Protein AF-A0A2V9MV20-F1 (afdb_monomer_lite)

Sequence (62 aa):
MGCGELLLDLRFRLREMRPGQTIKVTALDPGAPEDLPAWCRLTGHHLIWKLHPVYIIQRKEN

pLDDT: mean 89.83, std 9.56, range [51.09, 96.81]

Structure (mmCIF, N/CA/C/O backbone):
data_AF-A0A2V9MV20-F1
#
_entry.id   AF-A0A2V9MV20-F1
#
loop_
_atom_site.group_PDB
_atom_site.id
_atom_site.type_symbol
_atom_site.label_atom_id
_atom_site.label_alt_id
_atom_site.label_comp_id
_atom_site.label_asym_id
_atom_site.label_entity_id
_atom_site.label_seq_id
_atom_site.pdbx_PDB_ins_code
_atom_site.Cartn_x
_atom_site.Cartn_y
_atom_site.Cartn_z
_atom_site.occupancy
_atom_site.B_iso_or_equiv
_atom_site.auth_seq_id
_atom_site.auth_comp_id
_atom_site.auth_asym_id
_atom_site.auth_atom_id
_atom_site.pdbx_PDB_model_num
ATOM 1 N N . MET A 1 1 ? 10.025 6.328 -11.246 1.00 51.09 1 MET A N 1
ATOM 2 C CA . MET A 1 1 ? 9.211 6.350 -10.019 1.00 51.09 1 MET A CA 1
ATOM 3 C C . MET A 1 1 ? 9.699 5.203 -9.174 1.00 51.09 1 MET A C 1
ATOM 5 O O . MET A 1 1 ? 9.686 4.082 -9.656 1.00 51.09 1 MET A O 1
ATOM 9 N N . GLY A 1 2 ? 10.277 5.496 -8.015 1.00 55.72 2 GLY A N 1
ATOM 10 C CA . GLY A 1 2 ? 10.660 4.452 -7.069 1.00 55.72 2 GLY A CA 1
ATOM 11 C C . GLY A 1 2 ? 9.481 4.114 -6.162 1.00 55.72 2 GLY A C 1
ATOM 12 O O . GLY A 1 2 ? 8.655 4.981 -5.880 1.00 55.72 2 GLY A O 1
ATOM 13 N N . CYS A 1 3 ? 9.445 2.887 -5.640 1.00 60.06 3 CYS A N 1
ATOM 14 C CA . CYS A 1 3 ? 8.441 2.424 -4.672 1.00 60.06 3 CYS A CA 1
ATOM 15 C C . CYS A 1 3 ? 8.224 3.404 -3.489 1.00 60.06 3 CYS A C 1
ATOM 17 O O . CYS A 1 3 ? 7.113 3.545 -2.979 1.00 60.06 3 CYS A O 1
ATOM 19 N N . GLY A 1 4 ? 9.259 4.162 -3.096 1.00 68.94 4 GLY A N 1
ATOM 20 C CA . GLY A 1 4 ? 9.190 5.141 -2.005 1.00 68.94 4 GLY A CA 1
ATOM 21 C C . GLY A 1 4 ? 8.235 6.323 -2.230 1.00 68.94 4 GLY A C 1
ATOM 22 O O . GLY A 1 4 ? 7.577 6.742 -1.279 1.00 68.94 4 GLY A O 1
ATOM 23 N N . GLU A 1 5 ? 8.112 6.840 -3.457 1.00 77.81 5 GLU A N 1
ATOM 24 C CA . GLU A 1 5 ? 7.199 7.960 -3.755 1.00 77.81 5 GLU A CA 1
ATOM 25 C C . GLU A 1 5 ? 5.738 7.504 -3.651 1.00 77.81 5 GLU A C 1
ATOM 27 O O . GLU A 1 5 ? 4.936 8.127 -2.955 1.00 77.81 5 GLU A O 1
ATOM 32 N N . LEU A 1 6 ? 5.423 6.335 -4.222 1.00 82.19 6 LEU A N 1
ATOM 33 C CA . LEU A 1 6 ? 4.084 5.747 -4.170 1.00 82.19 6 LEU A CA 1
ATOM 34 C C . LEU A 1 6 ? 3.602 5.538 -2.727 1.00 82.19 6 LEU A C 1
ATOM 36 O O . LEU A 1 6 ? 2.458 5.858 -2.398 1.00 82.19 6 LEU A O 1
ATOM 40 N N . LEU A 1 7 ? 4.460 4.994 -1.860 1.00 84.25 7 LEU A N 1
ATOM 41 C CA . LEU A 1 7 ? 4.112 4.749 -0.459 1.00 84.25 7 LEU A CA 1
ATOM 42 C C . LEU A 1 7 ? 3.906 6.052 0.321 1.00 84.25 7 LEU A C 1
ATOM 44 O O . LEU A 1 7 ? 3.067 6.103 1.226 1.00 84.25 7 LEU A O 1
ATOM 48 N N . LEU A 1 8 ? 4.645 7.109 -0.023 1.00 86.19 8 LEU A N 1
ATOM 49 C CA . LEU A 1 8 ? 4.489 8.415 0.601 1.00 86.19 8 LEU A CA 1
ATOM 50 C C . LEU A 1 8 ? 3.145 9.051 0.218 1.00 86.19 8 LEU A C 1
ATOM 52 O O . LEU A 1 8 ? 2.389 9.442 1.111 1.00 86.19 8 LEU A O 1
ATOM 56 N N . ASP A 1 9 ? 2.807 9.071 -1.072 1.00 89.44 9 ASP A N 1
ATOM 57 C CA . ASP A 1 9 ? 1.506 9.536 -1.571 1.00 89.44 9 ASP A CA 1
ATOM 58 C C . ASP A 1 9 ? 0.343 8.741 -0.967 1.00 89.44 9 ASP A C 1
ATOM 60 O O . ASP A 1 9 ? -0.640 9.309 -0.476 1.00 89.44 9 ASP A O 1
ATOM 64 N N . LEU A 1 10 ? 0.471 7.412 -0.933 1.00 90.00 10 LEU A N 1
ATOM 65 C CA . LEU A 1 10 ? -0.513 6.524 -0.323 1.00 90.00 10 LEU A CA 1
ATOM 66 C C . LEU A 1 10 ? -0.723 6.852 1.163 1.00 90.00 10 LEU A C 1
ATOM 68 O O . LEU A 1 10 ? -1.863 6.920 1.629 1.00 90.00 10 LEU A O 1
ATOM 72 N N . ARG A 1 11 ? 0.358 7.121 1.904 1.00 90.00 11 ARG A N 1
ATOM 73 C CA . ARG A 1 11 ? 0.296 7.524 3.316 1.00 90.00 11 ARG A CA 1
ATOM 74 C C . ARG A 1 11 ? -0.414 8.863 3.514 1.00 90.00 11 ARG A C 1
ATOM 76 O O . ARG A 1 11 ? -1.081 9.042 4.534 1.00 90.00 11 ARG A O 1
ATOM 83 N N . PHE A 1 12 ? -0.231 9.837 2.623 1.00 91.81 12 PHE A N 1
ATOM 84 C CA . PHE A 1 12 ? -0.958 11.109 2.706 1.00 91.81 12 PHE A CA 1
ATOM 85 C C . PHE A 1 12 ? -2.453 10.895 2.463 1.00 91.81 12 PHE A C 1
ATOM 87 O O . PHE A 1 12 ? -3.248 11.245 3.330 1.00 91.81 12 PHE A O 1
ATOM 94 N N . ARG A 1 13 ? -2.824 10.189 1.389 1.00 92.12 13 ARG A N 1
ATOM 95 C CA . ARG A 1 13 ? -4.233 9.901 1.075 1.00 92.12 13 ARG A CA 1
ATOM 96 C C . ARG A 1 13 ? -4.947 9.137 2.188 1.00 92.12 13 ARG A C 1
ATOM 98 O O . ARG A 1 13 ? -6.043 9.512 2.586 1.00 92.12 13 ARG A O 1
ATOM 105 N N . LEU A 1 14 ? -4.319 8.101 2.748 1.00 91.88 14 LEU A N 1
ATOM 106 C CA . LEU A 1 14 ? -4.917 7.316 3.835 1.00 91.88 14 LEU A CA 1
ATOM 107 C C . LEU A 1 14 ? -5.086 8.111 5.138 1.00 91.88 14 LEU A C 1
ATOM 109 O O . LEU A 1 14 ? -5.955 7.768 5.935 1.00 91.88 14 LEU A O 1
ATOM 113 N N . ARG A 1 15 ? -4.297 9.169 5.372 1.00 89.62 15 ARG A N 1
ATOM 114 C CA . ARG A 1 15 ? -4.487 10.051 6.537 1.00 89.62 15 ARG A CA 1
ATOM 115 C C . ARG A 1 15 ? -5.741 10.913 6.429 1.00 89.62 15 ARG A C 1
ATOM 117 O O . ARG A 1 15 ? -6.326 11.231 7.457 1.00 89.62 15 ARG A O 1
ATOM 124 N N . GLU A 1 16 ? -6.150 11.263 5.216 1.00 92.00 16 GLU A N 1
ATOM 125 C CA . GLU A 1 16 ? -7.347 12.074 4.960 1.00 92.00 16 GLU A CA 1
ATOM 126 C C . GLU A 1 16 ? -8.635 11.229 4.921 1.00 92.00 16 GLU A C 1
ATOM 128 O O . GLU A 1 16 ? -9.744 11.760 4.969 1.00 92.00 16 GLU A O 1
ATOM 133 N N . MET A 1 17 ? -8.505 9.900 4.874 1.00 93.19 17 MET A N 1
ATOM 134 C CA . MET A 1 17 ? -9.624 8.959 4.838 1.00 93.19 17 MET A CA 1
ATOM 135 C C . MET A 1 17 ? -10.156 8.612 6.231 1.00 93.19 17 MET A C 1
ATOM 137 O O . MET A 1 17 ? -9.415 8.504 7.212 1.00 93.19 17 MET A O 1
ATOM 141 N N . ARG A 1 18 ? -11.460 8.333 6.316 1.00 92.75 18 ARG A N 1
ATOM 142 C CA . ARG A 1 18 ? -12.114 7.849 7.540 1.00 92.75 18 ARG A CA 1
ATOM 143 C C . ARG A 1 18 ? -11.678 6.416 7.880 1.00 92.75 18 ARG A C 1
ATOM 145 O O . ARG A 1 18 ? -11.354 5.650 6.966 1.00 92.75 18 ARG A O 1
ATOM 152 N N . PRO A 1 19 ? -11.673 6.032 9.172 1.00 93.94 19 PRO A N 1
ATOM 153 C CA . PRO A 1 19 ? -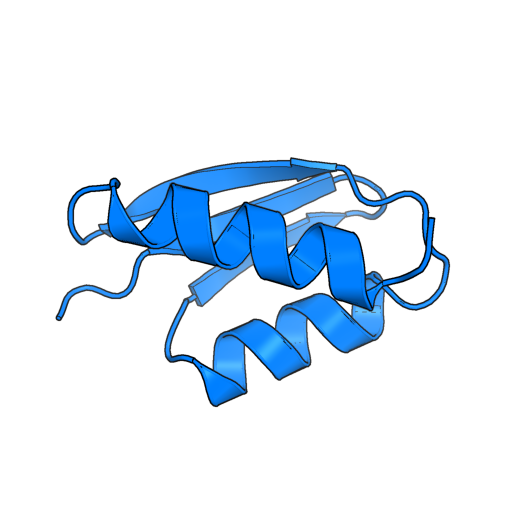11.395 4.659 9.577 1.00 93.94 19 PRO A CA 1
ATOM 154 C C . PRO A 1 19 ? -12.282 3.644 8.856 1.00 93.94 19 PRO A C 1
ATOM 156 O O . PRO A 1 19 ? -13.456 3.916 8.617 1.00 93.94 19 PRO A O 1
ATOM 159 N N . GLY A 1 20 ? -11.701 2.522 8.423 1.00 93.62 20 GLY A N 1
ATOM 160 C CA . GLY A 1 20 ? -12.415 1.469 7.698 1.00 93.62 20 GLY A CA 1
ATOM 161 C C . GLY A 1 20 ? -12.664 1.731 6.205 1.00 93.62 20 GLY A C 1
ATOM 162 O O . GLY A 1 20 ? -13.082 0.809 5.502 1.00 93.62 20 GLY A O 1
ATOM 163 N N . GLN A 1 21 ? -12.381 2.931 5.674 1.00 96.25 21 GLN A N 1
ATOM 164 C CA . GLN A 1 21 ? -12.511 3.196 4.233 1.00 96.25 21 GLN A CA 1
ATOM 165 C C . GLN A 1 21 ? -11.436 2.481 3.413 1.00 96.25 21 GLN A C 1
ATOM 167 O O . GLN A 1 21 ? -10.299 2.325 3.856 1.00 96.25 21 GLN A O 1
ATOM 172 N N . THR A 1 22 ? -11.782 2.104 2.183 1.00 95.69 22 THR A N 1
ATOM 173 C CA . THR A 1 22 ? -10.877 1.438 1.243 1.00 95.69 22 THR A CA 1
ATOM 174 C C . THR A 1 22 ? -10.437 2.362 0.112 1.00 95.69 22 THR A C 1
ATOM 176 O O . THR A 1 22 ? -11.176 3.244 -0.323 1.00 95.69 22 THR A O 1
ATOM 179 N N . ILE A 1 23 ? -9.213 2.159 -0.368 1.00 95.00 23 ILE A N 1
ATOM 180 C CA . ILE A 1 23 ? -8.646 2.830 -1.538 1.00 95.00 23 ILE A CA 1
ATOM 181 C C . ILE A 1 23 ? -8.106 1.789 -2.515 1.00 95.00 23 ILE A C 1
ATOM 183 O O . ILE A 1 23 ? -7.503 0.789 -2.117 1.00 95.00 23 ILE A O 1
ATOM 187 N N . LYS A 1 24 ? -8.315 2.042 -3.810 1.00 95.62 24 LYS A N 1
ATOM 188 C CA . LYS A 1 24 ? -7.687 1.284 -4.890 1.00 95.62 24 LYS A CA 1
ATOM 189 C C . LYS A 1 24 ? -6.340 1.911 -5.232 1.00 95.62 24 LYS A C 1
ATOM 191 O O . LYS A 1 24 ? -6.279 3.087 -5.583 1.00 95.62 24 LYS A O 1
ATOM 196 N N . VAL A 1 25 ? -5.287 1.109 -5.175 1.00 93.62 25 VAL A N 1
ATOM 197 C CA . VAL A 1 25 ? -3.924 1.493 -5.542 1.00 93.62 25 VAL A CA 1
ATOM 198 C C . VAL A 1 25 ? -3.524 0.714 -6.785 1.00 93.62 25 VAL A C 1
ATOM 200 O O . VAL A 1 25 ? -3.696 -0.504 -6.831 1.00 93.62 25 VAL A O 1
ATOM 203 N N . THR A 1 26 ? -2.994 1.416 -7.782 1.00 93.06 26 THR A N 1
ATOM 204 C CA . THR A 1 26 ? -2.363 0.799 -8.950 1.00 93.06 26 THR A CA 1
ATOM 205 C C . THR A 1 26 ? -0.862 1.018 -8.843 1.00 93.06 26 THR A C 1
ATOM 207 O O . THR A 1 26 ? -0.423 2.164 -8.799 1.00 93.06 26 THR A O 1
ATOM 210 N N . ALA A 1 27 ? -0.093 -0.063 -8.792 1.00 91.06 27 ALA A N 1
ATOM 211 C CA . ALA A 1 27 ? 1.360 -0.034 -8.693 1.00 91.06 27 ALA A CA 1
ATOM 212 C C . ALA A 1 27 ? 1.949 -0.915 -9.797 1.00 91.06 27 ALA A C 1
ATOM 214 O O . ALA A 1 27 ? 1.624 -2.099 -9.874 1.00 91.06 27 ALA A O 1
ATOM 215 N N . LEU A 1 28 ? 2.777 -0.323 -10.659 1.00 89.88 28 LEU A N 1
ATOM 216 C CA . LEU A 1 28 ? 3.415 -1.013 -11.788 1.00 89.88 28 LEU A CA 1
ATOM 217 C C . LEU A 1 28 ? 4.797 -1.566 -11.424 1.00 89.88 28 LEU A C 1
ATOM 219 O O . LEU A 1 28 ? 5.382 -2.321 -12.195 1.00 89.88 28 LEU A O 1
ATOM 223 N N . ASP A 1 29 ? 5.316 -1.198 -10.254 1.00 88.06 29 ASP A N 1
ATOM 224 C CA . ASP A 1 29 ? 6.603 -1.669 -9.770 1.00 88.06 29 ASP A CA 1
ATOM 225 C C . ASP A 1 29 ? 6.574 -3.184 -9.519 1.00 88.06 29 ASP A C 1
ATOM 227 O O . ASP A 1 29 ? 5.659 -3.681 -8.849 1.00 88.06 29 ASP A O 1
ATOM 231 N N . PRO A 1 30 ? 7.600 -3.930 -9.968 1.00 88.50 30 PRO A N 1
ATOM 232 C CA . PRO A 1 30 ? 7.675 -5.373 -9.754 1.00 88.50 30 PRO A CA 1
ATOM 233 C C . PRO A 1 30 ? 7.814 -5.746 -8.270 1.00 88.50 30 PRO A C 1
ATOM 235 O O . PRO A 1 30 ? 7.477 -6.867 -7.902 1.00 88.50 30 PRO A O 1
ATOM 238 N N . GLY A 1 31 ? 8.268 -4.812 -7.421 1.00 90.25 31 GLY A N 1
ATOM 239 C CA . GLY A 1 31 ? 8.368 -4.973 -5.963 1.00 90.25 31 GLY A CA 1
ATOM 240 C C . GLY A 1 31 ? 7.068 -4.697 -5.198 1.00 90.25 31 GLY A C 1
ATOM 241 O O . GLY A 1 31 ? 6.889 -5.196 -4.089 1.00 90.25 31 GLY A O 1
ATOM 242 N N . ALA A 1 32 ? 6.088 -4.008 -5.800 1.00 91.56 32 ALA A N 1
ATOM 243 C CA . ALA A 1 32 ? 4.816 -3.683 -5.144 1.00 91.56 32 ALA A CA 1
ATOM 244 C C . ALA A 1 32 ? 4.049 -4.897 -4.575 1.00 91.56 32 ALA A C 1
ATOM 246 O O . ALA A 1 32 ? 3.414 -4.762 -3.523 1.00 91.56 32 ALA A O 1
ATOM 247 N N . PRO A 1 33 ? 4.075 -6.092 -5.208 1.00 92.88 33 PRO A N 1
ATOM 248 C CA . PRO A 1 33 ? 3.518 -7.297 -4.615 1.00 92.88 33 PRO A CA 1
ATOM 249 C C . PRO A 1 33 ? 4.095 -7.639 -3.236 1.00 92.88 33 PRO A C 1
ATOM 251 O O . PRO A 1 33 ? 3.353 -8.201 -2.435 1.00 92.88 33 PRO A O 1
ATOM 254 N N . GLU A 1 34 ? 5.357 -7.334 -2.950 1.00 92.81 34 GLU A N 1
ATOM 255 C CA . GLU A 1 34 ? 6.000 -7.618 -1.660 1.00 92.81 34 GLU A CA 1
ATOM 256 C C . GLU A 1 34 ? 5.962 -6.402 -0.724 1.00 92.81 34 GLU A C 1
ATOM 258 O O . GLU A 1 34 ? 5.617 -6.536 0.454 1.00 92.81 34 GLU A O 1
ATOM 263 N N . ASP A 1 35 ? 6.186 -5.206 -1.273 1.00 91.31 35 ASP A N 1
ATOM 264 C CA . ASP A 1 35 ? 6.263 -3.957 -0.516 1.00 91.31 35 ASP A CA 1
ATOM 265 C C . ASP A 1 35 ? 4.916 -3.537 0.085 1.00 91.31 35 ASP A C 1
ATOM 267 O O . ASP A 1 35 ? 4.855 -3.161 1.256 1.00 91.31 35 ASP A O 1
ATOM 271 N N . LEU A 1 36 ? 3.809 -3.622 -0.667 1.00 92.56 36 LEU A N 1
ATOM 272 C CA . LEU A 1 36 ? 2.495 -3.181 -0.175 1.00 92.56 36 LEU A CA 1
ATOM 273 C C . LEU A 1 36 ? 1.989 -4.018 1.013 1.00 92.56 36 LEU A C 1
ATOM 275 O O . LEU A 1 36 ? 1.552 -3.418 2.000 1.00 92.56 36 LEU A O 1
ATOM 279 N N . PRO A 1 37 ? 2.052 -5.368 0.995 1.00 93.75 37 PRO A N 1
ATOM 280 C CA . PRO A 1 37 ? 1.730 -6.163 2.177 1.00 93.75 37 PRO A CA 1
ATOM 281 C C . PRO A 1 37 ? 2.630 -5.851 3.376 1.00 93.75 37 PRO A C 1
ATOM 283 O O . PRO A 1 37 ? 2.124 -5.739 4.494 1.00 93.75 37 PRO A O 1
ATOM 286 N N . ALA A 1 38 ? 3.942 -5.704 3.163 1.00 93.88 38 ALA A N 1
ATOM 287 C CA . ALA A 1 38 ? 4.881 -5.376 4.233 1.00 93.88 38 ALA A CA 1
ATOM 288 C C . ALA A 1 38 ? 4.569 -4.002 4.846 1.00 93.88 38 ALA A C 1
ATOM 290 O O . ALA A 1 38 ? 4.441 -3.875 6.063 1.00 93.88 38 ALA A O 1
ATOM 291 N N . TRP A 1 39 ? 4.341 -2.994 4.006 1.00 93.19 39 TRP A N 1
ATOM 292 C CA . TRP A 1 39 ? 3.962 -1.650 4.425 1.00 93.19 39 TRP A CA 1
ATOM 293 C C . TRP A 1 39 ? 2.633 -1.629 5.188 1.00 93.19 39 TRP A C 1
ATOM 295 O O . TRP A 1 39 ? 2.539 -0.988 6.236 1.00 93.19 39 TRP A O 1
ATOM 305 N N . C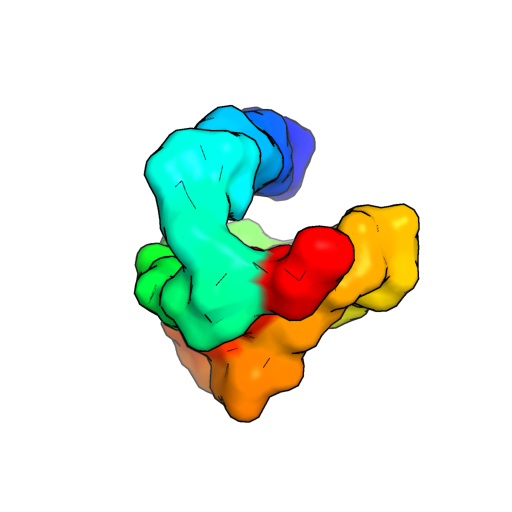YS A 1 40 ? 1.621 -2.371 4.722 1.00 94.62 40 CYS A N 1
ATOM 306 C CA . CYS A 1 40 ? 0.340 -2.504 5.423 1.00 94.62 40 CYS A CA 1
ATOM 307 C C . CYS A 1 40 ? 0.540 -3.072 6.838 1.00 94.62 40 CYS A C 1
ATOM 309 O O . CYS A 1 40 ? 0.054 -2.486 7.804 1.00 94.62 40 CYS A O 1
ATOM 311 N N . ARG A 1 41 ? 1.344 -4.139 6.983 1.00 93.31 41 ARG A N 1
ATOM 312 C CA . ARG A 1 41 ? 1.692 -4.724 8.293 1.00 93.31 41 ARG A CA 1
ATOM 313 C C . ARG A 1 41 ? 2.414 -3.730 9.205 1.00 93.31 41 ARG A C 1
ATOM 315 O O . ARG A 1 41 ? 2.072 -3.634 10.377 1.00 93.31 41 ARG A O 1
ATOM 322 N N . LEU A 1 42 ? 3.375 -2.972 8.674 1.00 93.44 42 LEU A N 1
ATOM 323 C CA . LEU A 1 42 ? 4.149 -1.986 9.440 1.00 93.44 42 LEU A CA 1
ATOM 324 C C . LEU A 1 42 ? 3.309 -0.789 9.911 1.00 93.44 42 LEU A C 1
ATOM 326 O O . LEU A 1 42 ? 3.584 -0.207 10.956 1.00 93.44 42 LEU A O 1
ATOM 330 N N . THR A 1 43 ? 2.294 -0.398 9.143 1.00 92.31 43 THR A N 1
ATOM 331 C CA . THR A 1 43 ? 1.462 0.790 9.416 1.00 92.31 43 THR A CA 1
ATOM 332 C C . THR A 1 43 ? 0.145 0.481 10.133 1.00 92.31 43 THR A C 1
ATOM 334 O O . THR A 1 43 ? -0.498 1.399 10.666 1.00 92.31 43 THR A O 1
ATOM 337 N N . GLY A 1 44 ? -0.245 -0.797 10.163 1.00 93.88 44 GLY A N 1
ATOM 338 C CA . GLY A 1 44 ? -1.511 -1.292 10.704 1.00 93.88 44 GLY A CA 1
ATOM 339 C C . GLY A 1 44 ? -2.689 -1.186 9.731 1.00 93.88 44 GLY A C 1
ATOM 340 O O . GLY A 1 44 ? -3.829 -1.358 10.145 1.00 93.88 44 GLY A O 1
ATOM 341 N N . HIS A 1 45 ? -2.440 -0.856 8.462 1.00 95.62 45 HIS A N 1
ATOM 342 C CA . HIS A 1 45 ? -3.458 -0.874 7.410 1.00 95.62 45 HIS A CA 1
ATOM 343 C C . HIS A 1 45 ? -3.750 -2.311 6.959 1.00 95.62 45 HIS A C 1
ATOM 345 O O . HIS A 1 45 ? -2.890 -3.186 7.060 1.00 95.62 45 HIS A O 1
ATOM 351 N N . HIS A 1 46 ? -4.945 -2.562 6.420 1.00 95.69 46 HIS A N 1
ATOM 352 C CA . HIS A 1 46 ? -5.317 -3.900 5.957 1.00 95.69 46 HIS A CA 1
ATOM 353 C C . HIS A 1 46 ? -5.278 -3.975 4.436 1.00 95.69 46 HIS A C 1
ATOM 355 O O . HIS A 1 46 ? -5.967 -3.227 3.746 1.00 95.69 46 HIS A O 1
ATOM 361 N N . LEU A 1 47 ? -4.498 -4.908 3.897 1.00 95.88 47 LEU A N 1
ATOM 362 C CA . LEU A 1 47 ? -4.565 -5.251 2.482 1.00 95.88 47 LEU A CA 1
ATOM 363 C C . LEU A 1 47 ? -5.740 -6.213 2.274 1.00 95.88 47 LEU A C 1
ATOM 365 O O . LEU A 1 47 ? -5.659 -7.376 2.656 1.00 95.88 47 LEU A O 1
ATOM 369 N N . ILE A 1 48 ? -6.827 -5.717 1.689 1.00 96.38 48 ILE A N 1
ATOM 370 C CA . ILE A 1 48 ? -8.073 -6.472 1.486 1.00 96.38 48 ILE A CA 1
ATOM 371 C C . ILE A 1 48 ? -7.994 -7.330 0.228 1.00 96.38 48 ILE A C 1
ATOM 373 O O . ILE A 1 48 ? -8.508 -8.445 0.191 1.00 96.38 48 ILE A O 1
ATOM 377 N N . TRP A 1 49 ? -7.351 -6.811 -0.817 1.00 95.81 49 TRP A N 1
ATOM 378 C CA . TRP A 1 49 ? -7.220 -7.522 -2.080 1.00 95.81 49 TRP A CA 1
ATOM 379 C C . TRP A 1 49 ? -5.927 -7.162 -2.800 1.00 95.81 49 TRP A C 1
ATOM 381 O O . TRP A 1 49 ? -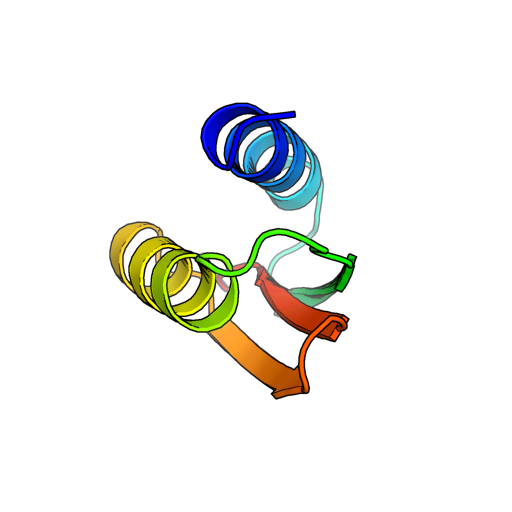5.455 -6.025 -2.733 1.00 95.81 49 TRP A O 1
ATOM 391 N N . LYS A 1 50 ? -5.367 -8.144 -3.505 1.00 95.00 50 LYS A N 1
ATOM 392 C CA . LYS A 1 50 ? -4.124 -8.023 -4.262 1.00 95.00 50 LYS A CA 1
ATOM 393 C C . LYS A 1 50 ? -4.226 -8.843 -5.543 1.00 95.00 50 LYS A C 1
ATOM 395 O O . LYS A 1 50 ? -4.275 -10.068 -5.486 1.00 95.00 50 LYS A O 1
ATOM 400 N N . LEU A 1 51 ? -4.158 -8.160 -6.679 1.00 94.31 51 LEU A N 1
ATOM 401 C CA . LEU A 1 51 ? -3.920 -8.744 -7.994 1.00 94.31 51 LEU A CA 1
ATOM 402 C C . LEU A 1 51 ? -3.121 -7.730 -8.807 1.00 94.31 51 LEU A C 1
ATOM 404 O O . LEU A 1 51 ? -3.692 -6.801 -9.374 1.00 94.31 51 LEU A O 1
ATOM 408 N N . HIS A 1 52 ? -1.797 -7.883 -8.818 1.00 92.75 52 HIS A N 1
ATOM 409 C CA . HIS A 1 52 ? -0.905 -6.938 -9.486 1.00 92.75 52 HIS A CA 1
ATOM 410 C C . HIS A 1 52 ? -1.371 -6.671 -10.935 1.00 92.75 52 HIS A C 1
ATOM 412 O O . HIS A 1 52 ? -1.653 -7.633 -11.653 1.00 92.75 52 HIS A O 1
ATOM 418 N N . PRO A 1 53 ? -1.481 -5.396 -11.361 1.00 94.69 53 PRO A N 1
ATOM 419 C CA . PRO A 1 53 ? -0.987 -4.185 -10.691 1.00 94.69 53 PRO A CA 1
ATOM 420 C C . PRO A 1 53 ? -1.972 -3.493 -9.730 1.00 94.69 53 PRO A C 1
ATOM 422 O O . PRO A 1 53 ? -1.715 -2.368 -9.315 1.00 94.69 53 PRO A O 1
ATOM 425 N N . VAL A 1 54 ? -3.096 -4.116 -9.370 1.00 95.56 54 VAL A N 1
ATOM 426 C CA . VAL A 1 54 ? -4.179 -3.505 -8.580 1.00 95.56 54 VAL A CA 1
ATOM 427 C C . VAL A 1 54 ? -4.265 -4.076 -7.160 1.00 95.56 54 VAL A C 1
ATOM 429 O O . VAL A 1 54 ? -4.223 -5.285 -6.931 1.00 95.56 54 VAL A O 1
ATOM 432 N N . TYR A 1 55 ? -4.444 -3.185 -6.187 1.00 95.88 55 TYR A N 1
ATOM 433 C CA . TYR A 1 55 ? -4.501 -3.502 -4.762 1.00 95.88 55 TYR A CA 1
ATOM 434 C C . TYR A 1 55 ? -5.633 -2.719 -4.099 1.00 95.88 55 TYR A C 1
ATOM 436 O O . TYR A 1 55 ? -5.859 -1.554 -4.429 1.00 95.88 55 TYR A O 1
ATOM 444 N N . ILE A 1 56 ? -6.329 -3.339 -3.149 1.00 96.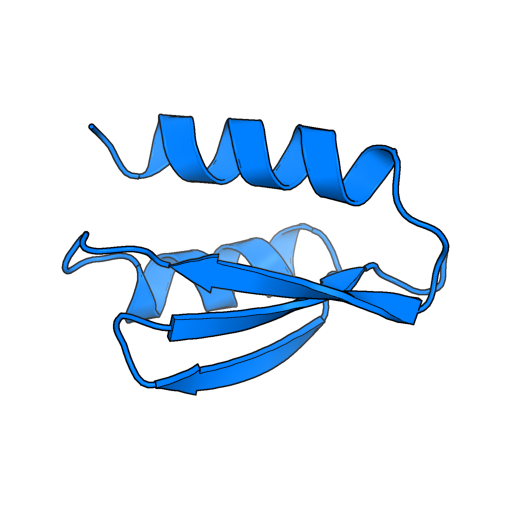81 56 ILE A N 1
ATOM 445 C CA . ILE A 1 56 ? -7.339 -2.679 -2.316 1.00 96.81 56 ILE A CA 1
ATOM 446 C C . ILE A 1 56 ? -6.821 -2.644 -0.887 1.00 96.81 56 ILE A C 1
ATOM 448 O O . ILE A 1 56 ? -6.615 -3.692 -0.273 1.00 96.81 56 ILE A O 1
ATOM 452 N N . ILE A 1 57 ? -6.620 -1.440 -0.361 1.00 96.56 57 ILE A N 1
ATOM 453 C CA . ILE A 1 57 ? -6.113 -1.214 0.993 1.00 96.56 57 ILE A CA 1
ATOM 454 C C . ILE A 1 57 ? -7.200 -0.530 1.805 1.00 96.56 57 ILE A C 1
ATOM 456 O O . ILE A 1 57 ? -7.780 0.458 1.364 1.00 96.56 57 ILE A O 1
ATOM 460 N N . GLN A 1 58 ? -7.466 -1.045 2.995 1.00 96.00 58 GLN A N 1
ATOM 461 C CA . GLN A 1 58 ? -8.341 -0.439 3.978 1.00 96.00 58 GLN A CA 1
ATOM 462 C C . GLN A 1 58 ? -7.526 0.375 4.980 1.00 96.00 58 GLN A C 1
ATOM 464 O O . GLN A 1 58 ? -6.535 -0.088 5.558 1.00 96.00 58 GLN A O 1
ATOM 469 N N . ARG A 1 59 ? -7.979 1.602 5.223 1.00 95.25 59 ARG A N 1
ATOM 470 C CA . ARG A 1 59 ? -7.464 2.450 6.286 1.00 95.25 59 ARG A CA 1
ATOM 471 C C . ARG A 1 59 ? -7.802 1.815 7.640 1.00 95.25 59 ARG A C 1
ATOM 473 O O . ARG A 1 59 ? -8.934 1.404 7.876 1.00 95.25 59 ARG A O 1
ATOM 480 N N . LYS A 1 60 ? -6.819 1.785 8.543 1.00 92.62 60 LYS A N 1
ATOM 481 C CA . LYS A 1 60 ? -6.916 1.163 9.869 1.00 92.62 60 LYS A CA 1
ATOM 482 C C . LYS A 1 60 ? -8.015 1.793 10.720 1.00 92.62 60 LYS A C 1
ATOM 484 O O . LYS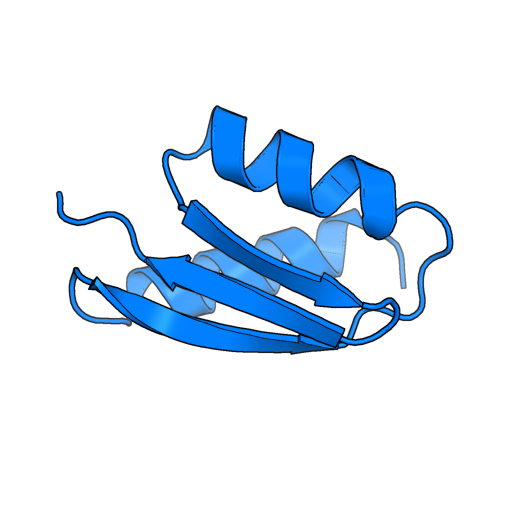 A 1 60 ? -8.216 3.002 10.629 1.00 92.62 60 LYS A O 1
ATOM 489 N N . GLU A 1 61 ? -8.683 1.006 11.550 1.00 84.81 61 GLU A N 1
ATOM 490 C CA . GLU A 1 61 ? -9.898 1.449 12.251 1.00 84.81 61 GLU A CA 1
ATOM 491 C C . GLU A 1 61 ? -9.669 2.430 13.410 1.00 84.81 61 GLU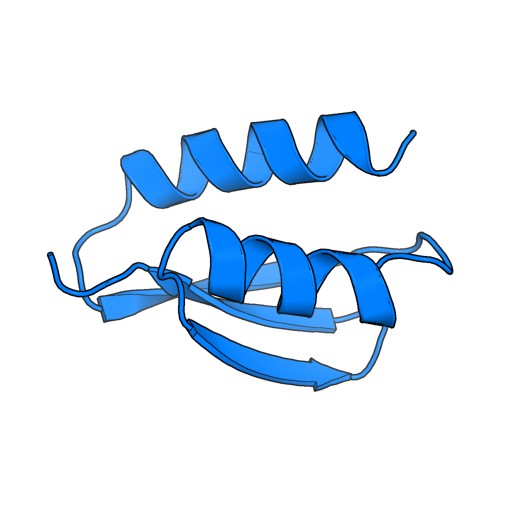 A C 1
ATOM 493 O O . GLU A 1 61 ? -10.581 3.184 13.702 1.00 84.81 61 GLU A O 1
ATOM 498 N N . ASN A 1 62 ? -8.445 2.502 13.945 1.00 66.94 62 ASN A N 1
ATOM 499 C CA . ASN A 1 62 ? -7.925 3.522 14.872 1.00 66.94 62 ASN A CA 1
ATOM 500 C C . ASN A 1 62 ? -8.855 3.966 16.014 1.00 66.94 62 ASN A C 1
ATOM 502 O O . ASN A 1 62 ? -9.691 4.866 15.788 1.00 66.94 62 ASN A O 1
#

Secondary structure (DSSP, 8-state):
--HHHHHHHHHHHHHHSPTT-EEEEE---TTHHHHHHHHHHHHT-EEEEEETTEEEEEPP--

Foldseek 3Di:
DDPVVQLVVVVVVLVVDAAFDKDKDFDQDPCCVPVVVVSCVVVVWDFPDDDPRITIIGRHND

Radius of gyration: 10.6 Å; chains: 1; bounding box: 23×21×27 Å